Protein AF-A0ABD3XJ77-F1 (afdb_monomer)

Organism: Sinanodonta woodiana (NCBI:txid1069815)

Solvent-accessible surface area (backbone atoms only — not comparable to full-atom values): 10593 Å² total; per-residue (Å²): 136,80,80,90,71,88,87,80,89,84,84,72,87,88,64,84,55,65,70,58,53,48,33,52,55,34,49,75,74,74,42,77,54,71,69,40,46,54,54,58,60,61,64,71,55,82,77,77,91,73,80,87,72,91,82,87,65,98,44,71,68,59,46,51,52,51,51,50,53,54,58,67,74,45,73,75,70,76,45,74,48,73,42,52,72,52,52,85,75,68,57,59,78,75,48,95,64,62,61,67,44,75,46,36,64,65,40,79,48,59,29,75,46,72,79,49,99,83,45,37,56,70,45,58,31,31,30,70,45,79,58,94,72,36,38,28,31,33,46,90,86,42,81,43,77,44,46,65,41,84,45,77,44,71,36,83,86,78,72,40,76,56,22,39,38,36,32,67,83

Nearest PDB structures (foldseek):
  6s3h-assembly2_B  TM=8.107E-01  e=3.178E-06  Thermus oshimai JL-2
  7ada-assembly2_B  TM=7.586E-01  e=1.568E-06  Thermus oshimai JL-2
  6s3h-assembly1_A  TM=8.139E-01  e=7.247E-06  Thermus oshimai JL-2
  7bil-assembly1_A  TM=6.989E-01  e=2.232E-06  Thermus oshimai JL-2
  7oar-assembly1_A  TM=7.236E-01  e=8.648E-06  Thermus oshimai

pLDDT: mean 92.54, std 6.53, range [50.03, 98.44]

Secondary structure (DSSP, 8-state):
-------------S---HHHHHHHHHHHTT---HHHHHHHHHTTSPPPSSSPPPPP-SSHHHHHHHHHHHHHHS-S--EEEE-EEEESSSGGGGSSS-SEEEE-TT-EEE--S--SSSS-TT-EEEEEEE-SS-EEEEETTEEEEE--EEEEEEETTTTEEEEEEEE--

Radius of gyration: 20.57 Å; Cα contacts (8 Å, |Δi|>4): 224; chains: 1; bounding box: 42×55×47 Å

Foldseek 3Di:
DDPPDDDDDDDDPPDDDPLVVVLVVCVVVVHCDPSSVVVVVVVVDDDDDDDDDDDDDPDVVVVVVVLVVVQVPDDADKDKDAKDKDAPDPCVVVDPDDRIDIDGAFDKDFQCDDPDPVRHGGQIFTFHDDDDFWTWTQRPNDTDIWGWDKDFDADPVVRGTRMIITDGD

Mean predicted aligned error: 5.69 Å

InterPro domains:
  IPR027417 P-loop containing nucleoside triphosphate hydrolase [SSF52540] (6-142)
  IPR049163 DNA helicase Pif1-like, 2B domain [PF21530] (89-129)

Sequence (169 aa):
MVFGHKIVLDEVIRQDELDFIKAINDVSKGEIPEDTKNLILRLQRPLSPGDDPIRLCGWNFDCDIFNACKLMEMDGVSKCYQSIDEDVNKLCSKMCVPKLLHLKIGCPVMLVKNISSALVNGLQGKVVAMKEDSVTVDFENDLVQLGRETFTFYSSIDKKIVATRHQIP

Structure (mmCIF, N/CA/C/O backbone):
data_AF-A0ABD3XJ77-F1
#
_entry.id   AF-A0ABD3XJ77-F1
#
loop_
_atom_site.group_PDB
_atom_site.id
_atom_site.type_symbol
_atom_site.label_atom_id
_atom_site.label_alt_id
_atom_site.label_comp_id
_atom_site.label_asym_id
_atom_site.label_entity_id
_atom_site.label_seq_id
_atom_site.pdbx_PDB_ins_code
_atom_site.Cartn_x
_atom_site.Cartn_y
_atom_site.Cartn_z
_atom_site.occupancy
_atom_site.B_iso_or_equiv
_atom_site.auth_seq_id
_atom_site.auth_comp_id
_atom_site.auth_asym_id
_atom_site.auth_atom_id
_atom_site.pdbx_PDB_model_num
ATOM 1 N N . MET A 1 1 ? -6.697 34.782 -0.601 1.00 50.03 1 MET A N 1
ATOM 2 C CA . MET A 1 1 ? -8.066 34.318 -0.897 1.00 50.03 1 MET A CA 1
ATOM 3 C C . MET A 1 1 ? -8.520 33.528 0.321 1.00 50.03 1 MET A C 1
ATOM 5 O O . MET A 1 1 ? -7.980 32.459 0.559 1.00 50.03 1 MET A O 1
ATOM 9 N N . VAL A 1 2 ? -9.359 34.114 1.177 1.00 58.56 2 VAL A N 1
ATOM 10 C CA . VAL A 1 2 ? -9.905 33.412 2.350 1.00 58.56 2 VAL A CA 1
ATOM 11 C C . VAL A 1 2 ? -11.153 32.693 1.864 1.00 58.56 2 VAL A C 1
ATOM 13 O O . VAL A 1 2 ? -12.072 33.343 1.370 1.00 58.56 2 VAL A O 1
ATOM 16 N N . PHE A 1 3 ? -11.164 31.365 1.920 1.00 66.94 3 PHE A N 1
ATOM 17 C CA . PHE A 1 3 ? -12.369 30.596 1.628 1.00 66.94 3 PHE A CA 1
ATOM 18 C C . PHE A 1 3 ? -13.401 30.919 2.721 1.00 66.94 3 PHE A C 1
ATOM 20 O O . PHE A 1 3 ? -13.239 30.513 3.866 1.00 66.94 3 PHE A O 1
ATOM 27 N N . GLY A 1 4 ? -14.417 31.723 2.387 1.00 79.75 4 GLY A N 1
ATOM 28 C CA . GLY A 1 4 ? -15.407 32.254 3.338 1.00 79.75 4 GLY A CA 1
ATOM 29 C C . GLY A 1 4 ? -16.472 31.252 3.796 1.00 79.75 4 GLY A C 1
ATOM 30 O O . GLY A 1 4 ? -17.346 31.606 4.582 1.00 79.75 4 GLY A O 1
ATOM 31 N N . HIS A 1 5 ? -16.409 30.009 3.321 1.00 85.88 5 HIS A N 1
ATOM 32 C CA . HIS A 1 5 ? -17.367 28.963 3.653 1.00 85.88 5 HIS A CA 1
ATOM 33 C C . HIS A 1 5 ? -16.643 27.768 4.271 1.00 85.88 5 HIS A C 1
ATOM 35 O O . HIS A 1 5 ? -15.652 27.284 3.726 1.00 85.88 5 HIS A O 1
ATOM 41 N N . LYS A 1 6 ? -17.165 27.288 5.403 1.00 89.88 6 LYS A N 1
ATOM 42 C CA . LYS A 1 6 ? -16.759 26.037 6.045 1.00 89.88 6 LYS A CA 1
ATOM 43 C C . LYS A 1 6 ? -17.902 25.042 5.886 1.00 89.88 6 LYS A C 1
ATOM 45 O O . LYS A 1 6 ? -18.978 25.262 6.432 1.00 89.88 6 LYS A O 1
ATOM 50 N N . ILE A 1 7 ? -17.659 23.973 5.139 1.00 90.19 7 ILE A N 1
ATOM 51 C CA . ILE A 1 7 ? -18.580 22.842 4.997 1.00 90.19 7 ILE A CA 1
ATOM 52 C C . ILE A 1 7 ? -18.010 21.705 5.845 1.00 90.19 7 ILE A C 1
ATOM 54 O O . ILE A 1 7 ? -16.818 21.415 5.756 1.00 90.19 7 ILE A O 1
ATOM 58 N N . VAL A 1 8 ? -18.840 21.106 6.697 1.00 87.94 8 VAL A N 1
ATOM 59 C CA . VAL A 1 8 ? -18.480 19.960 7.540 1.00 87.94 8 VAL A CA 1
ATOM 60 C C . VAL A 1 8 ? -19.411 18.818 7.160 1.00 87.94 8 VAL A C 1
ATOM 62 O O . VAL A 1 8 ? -20.621 19.015 7.147 1.00 87.94 8 VAL A O 1
ATOM 65 N N . LEU A 1 9 ? -18.839 17.664 6.823 1.00 90.69 9 LEU A N 1
ATOM 66 C CA . LEU A 1 9 ? -19.586 16.419 6.671 1.00 90.69 9 LEU A CA 1
ATOM 67 C C . LEU A 1 9 ? -19.653 15.753 8.046 1.00 90.69 9 LEU A C 1
ATOM 69 O O . LEU A 1 9 ? -18.622 15.634 8.711 1.00 90.69 9 LEU A O 1
ATOM 73 N N . ASP A 1 10 ? -20.848 15.379 8.480 1.00 86.44 10 ASP A N 1
ATOM 74 C CA . ASP A 1 10 ? -21.125 14.789 9.793 1.00 86.44 10 ASP A CA 1
ATOM 75 C C . ASP A 1 10 ? -21.546 13.313 9.715 1.00 86.44 10 ASP A C 1
ATOM 77 O O . ASP A 1 10 ? -21.398 12.581 10.693 1.00 86.44 10 ASP A O 1
ATOM 81 N N . GLU A 1 11 ? -22.015 12.860 8.553 1.00 88.06 11 GLU A N 1
ATOM 82 C CA . GLU A 1 11 ? -22.406 11.473 8.318 1.00 88.06 11 GLU A CA 1
ATOM 83 C C . GLU A 1 11 ? -21.192 10.540 8.150 1.00 88.06 11 GLU A C 1
ATOM 85 O O . GLU A 1 11 ? -20.314 10.751 7.307 1.00 88.06 11 GLU A O 1
ATOM 90 N N . VAL A 1 12 ? -21.162 9.468 8.948 1.00 88.75 12 VAL A N 1
ATOM 91 C CA . VAL A 1 12 ? -20.162 8.397 8.862 1.00 88.75 12 VAL A CA 1
ATOM 92 C C . VAL A 1 12 ? -20.742 7.244 8.052 1.00 88.75 12 VAL A C 1
ATOM 94 O O . VAL A 1 12 ? -21.652 6.567 8.505 1.00 88.75 12 VAL A O 1
ATOM 97 N N . ILE A 1 13 ? -20.183 7.012 6.863 1.00 91.31 13 ILE A N 1
ATOM 98 C CA . ILE A 1 13 ? -20.653 5.984 5.912 1.00 91.31 13 ILE A CA 1
ATOM 99 C C . ILE A 1 13 ? -19.816 4.696 5.916 1.00 91.31 13 ILE A C 1
ATOM 101 O O . ILE A 1 13 ? -20.105 3.766 5.171 1.00 91.31 13 ILE A O 1
ATOM 105 N N . ARG A 1 14 ? -18.702 4.668 6.660 1.00 88.94 14 ARG A N 1
ATOM 106 C CA . ARG A 1 14 ? -17.730 3.559 6.612 1.00 88.94 14 ARG A CA 1
ATOM 107 C C . ARG A 1 14 ? -18.043 2.453 7.621 1.00 88.94 14 ARG A C 1
ATOM 109 O O . ARG A 1 14 ? -17.654 1.315 7.387 1.00 88.94 14 ARG A O 1
ATOM 116 N N . GLN A 1 15 ? -18.660 2.794 8.745 1.00 90.75 15 GLN A N 1
ATOM 117 C CA . GLN A 1 15 ? -18.971 1.877 9.837 1.00 90.75 15 GLN A CA 1
ATOM 118 C C . GLN A 1 15 ? -20.432 2.048 10.229 1.00 90.75 15 GLN A C 1
ATOM 120 O O . GLN A 1 15 ? -20.929 3.171 10.189 1.00 90.75 15 GLN A O 1
ATOM 125 N N . ASP A 1 16 ? -21.065 0.960 10.664 1.00 91.75 16 ASP A N 1
ATOM 126 C CA . ASP A 1 16 ? -22.465 0.953 11.103 1.00 91.75 16 ASP A CA 1
ATOM 127 C C . ASP A 1 16 ? -22.585 0.848 12.636 1.00 91.75 16 ASP A C 1
ATOM 129 O O . ASP A 1 16 ? -23.615 1.180 13.227 1.00 91.75 16 ASP A O 1
ATOM 133 N N . GLU A 1 17 ? -21.527 0.399 13.320 1.00 92.81 17 GLU A N 1
ATOM 134 C CA . GLU A 1 17 ? -21.530 0.165 14.761 1.00 92.81 17 GLU A CA 1
ATOM 135 C C . GLU A 1 17 ? -21.422 1.478 15.550 1.00 92.81 17 GLU A C 1
ATOM 137 O O . GLU A 1 17 ? -20.369 2.116 15.623 1.00 92.81 17 GLU A O 1
ATOM 142 N N . LEU A 1 18 ? -22.528 1.881 16.185 1.00 91.25 18 LEU A N 1
ATOM 143 C CA . LEU A 1 18 ? -22.654 3.166 16.884 1.00 91.25 18 LEU A CA 1
ATOM 144 C C . LEU A 1 18 ? -21.596 3.399 17.976 1.00 91.25 18 LEU A C 1
ATOM 146 O O . LEU A 1 18 ? -21.111 4.521 18.136 1.00 91.25 18 LEU A O 1
ATOM 150 N N . ASP A 1 19 ? -21.244 2.369 18.745 1.00 92.06 19 ASP A N 1
ATOM 151 C CA . ASP A 1 19 ? -20.230 2.456 19.800 1.00 92.06 19 ASP A CA 1
ATOM 152 C C . ASP A 1 19 ? -18.823 2.662 19.224 1.00 92.06 19 ASP A C 1
ATOM 154 O O . ASP A 1 19 ? -18.045 3.458 19.758 1.00 92.06 19 ASP A O 1
ATOM 158 N N . PHE A 1 20 ? -18.522 2.026 18.093 1.00 92.56 20 PHE A N 1
ATOM 159 C CA . PHE A 1 20 ? -17.267 2.206 17.376 1.00 92.56 20 PHE A CA 1
ATOM 160 C C . PHE A 1 20 ? -17.173 3.579 16.703 1.00 92.56 20 PHE A C 1
ATOM 162 O O . PHE A 1 20 ? -16.150 4.253 16.834 1.00 92.56 20 PHE A O 1
ATOM 169 N N . ILE A 1 21 ? -18.253 4.046 16.067 1.00 93.62 21 ILE A N 1
ATOM 170 C CA . ILE A 1 21 ? -18.341 5.400 15.498 1.00 93.62 21 ILE A CA 1
ATOM 171 C C . ILE A 1 21 ? -18.099 6.452 16.588 1.00 93.62 21 ILE A C 1
ATOM 173 O O . ILE A 1 21 ? -17.304 7.376 16.395 1.00 93.62 21 ILE A O 1
ATOM 177 N N . LYS A 1 22 ? -18.744 6.303 17.755 1.00 93.31 22 LYS A N 1
ATOM 178 C CA . LYS A 1 22 ? -18.533 7.186 18.911 1.00 93.31 22 LYS A CA 1
ATOM 179 C C . LYS A 1 22 ? -17.064 7.186 19.338 1.00 93.31 22 LYS A C 1
ATOM 181 O O . LYS A 1 22 ? -16.470 8.254 19.443 1.00 93.31 22 LYS A O 1
ATOM 186 N N . ALA A 1 23 ? -16.466 6.010 19.512 1.00 94.69 23 ALA A N 1
ATOM 187 C CA . ALA A 1 23 ? -15.075 5.883 19.935 1.00 94.69 23 ALA A CA 1
ATOM 188 C C . ALA A 1 23 ? -14.082 6.527 18.951 1.00 94.69 23 ALA A C 1
ATOM 190 O O . ALA A 1 23 ? -13.169 7.232 19.380 1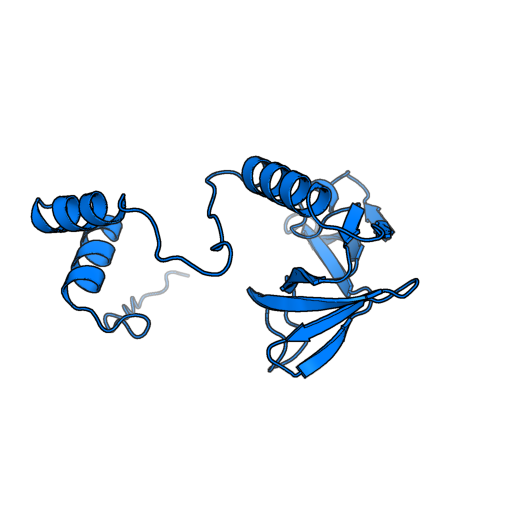.00 94.69 23 ALA A O 1
ATOM 191 N N . ILE A 1 24 ? -14.265 6.338 17.638 1.00 93.94 24 ILE A N 1
ATOM 192 C CA . ILE A 1 24 ? -13.437 6.993 16.611 1.00 93.94 24 ILE A CA 1
ATOM 193 C C . ILE A 1 24 ? -13.576 8.518 16.704 1.00 93.94 24 ILE A C 1
ATOM 195 O O . ILE A 1 24 ? -12.573 9.235 16.664 1.00 93.94 24 ILE A O 1
ATOM 199 N N . ASN A 1 25 ? -14.805 9.019 16.857 1.00 92.75 25 ASN A N 1
ATOM 200 C CA . ASN A 1 25 ? -15.072 10.449 16.973 1.00 92.75 25 ASN A CA 1
ATOM 201 C C . ASN A 1 25 ? -14.450 11.058 18.238 1.00 92.75 25 ASN A C 1
ATOM 203 O O . ASN A 1 25 ? -13.868 12.140 18.149 1.00 92.75 25 ASN A O 1
ATOM 207 N N . ASP A 1 26 ? -14.517 10.381 19.384 1.00 95.31 26 ASP A N 1
ATOM 208 C CA . ASP A 1 26 ? -13.872 10.824 20.626 1.00 95.31 26 ASP A CA 1
ATOM 209 C C . ASP A 1 26 ? -12.348 10.926 20.440 1.00 95.31 26 ASP A C 1
ATOM 211 O O . ASP A 1 26 ? -11.755 11.986 20.663 1.00 95.31 26 ASP A O 1
ATOM 215 N N . VAL A 1 27 ? -11.721 9.865 19.912 1.00 94.50 27 VAL A N 1
ATOM 216 C CA . VAL A 1 27 ? -10.270 9.834 19.654 1.00 94.50 27 VAL A CA 1
ATOM 217 C C . VAL A 1 27 ? -9.856 10.934 18.674 1.00 94.50 27 VAL A C 1
ATOM 219 O O . VAL A 1 27 ? -8.825 11.575 18.877 1.00 94.50 27 VAL A O 1
ATOM 222 N N . SER A 1 28 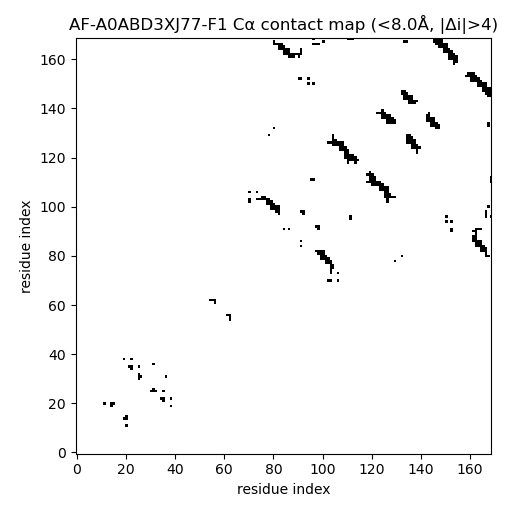? -10.665 11.218 17.648 1.00 92.12 28 SER A N 1
ATOM 223 C CA . SER A 1 28 ? -10.382 12.289 16.678 1.00 92.12 28 SER A CA 1
ATOM 224 C C . SER A 1 28 ? -10.340 13.691 17.301 1.00 92.12 28 SER A C 1
ATOM 226 O O . SER A 1 28 ? -9.645 14.572 16.795 1.00 92.12 28 SER A O 1
ATOM 228 N N . LYS A 1 29 ? -11.049 13.889 18.419 1.00 94.00 29 LYS A N 1
ATOM 229 C CA . LYS A 1 29 ? -11.060 15.132 19.205 1.00 94.00 29 LYS A CA 1
ATOM 230 C C . LYS A 1 29 ? -9.962 15.163 20.273 1.00 94.00 29 LYS A C 1
ATOM 232 O O . LYS A 1 29 ? -9.796 16.180 20.940 1.00 94.00 29 LYS A O 1
ATOM 237 N N . GLY A 1 30 ? -9.208 14.073 20.431 1.00 95.69 30 GLY A N 1
ATOM 238 C CA . GLY A 1 30 ? -8.234 13.899 21.509 1.00 95.69 30 GLY A CA 1
ATOM 239 C C . GLY A 1 30 ? -8.871 13.551 22.857 1.00 95.69 30 GLY A C 1
ATOM 240 O O . GLY A 1 30 ? -8.226 13.703 23.893 1.00 95.69 30 GLY A O 1
ATOM 241 N N . GLU A 1 31 ? -10.123 13.093 22.860 1.00 96.56 31 GLU A N 1
ATOM 242 C CA . GLU A 1 31 ? -10.858 12.700 24.058 1.00 96.56 31 GLU A CA 1
ATOM 243 C C . GLU A 1 31 ? -10.830 11.174 24.207 1.00 96.56 31 GLU A C 1
ATOM 245 O O . GLU A 1 31 ? -10.996 10.432 23.240 1.00 96.56 31 GLU A O 1
ATOM 250 N N . ILE A 1 32 ? -10.627 10.679 25.433 1.00 95.81 32 ILE A N 1
ATOM 251 C CA . ILE A 1 32 ? -10.667 9.237 25.724 1.00 95.81 32 ILE A CA 1
ATOM 252 C C . ILE A 1 32 ? -11.566 8.985 26.945 1.00 95.81 32 ILE A C 1
ATOM 254 O O . ILE A 1 32 ? -11.062 8.730 28.043 1.00 95.81 32 ILE A O 1
ATOM 258 N N . PRO A 1 33 ? -12.902 9.083 26.788 1.00 96.94 33 PRO A N 1
ATOM 259 C CA . PRO A 1 33 ? -13.843 8.702 27.836 1.00 96.94 33 PRO A CA 1
ATOM 260 C C . PRO A 1 33 ? -13.712 7.221 28.207 1.00 96.94 33 PRO A C 1
ATOM 262 O O . PRO A 1 33 ? -13.205 6.409 27.430 1.00 96.94 33 PRO A O 1
ATOM 265 N N . GLU A 1 34 ? -14.222 6.848 29.382 1.00 97.25 34 GLU A N 1
ATOM 266 C CA . GLU A 1 34 ? -14.072 5.486 29.910 1.00 97.25 34 GLU A CA 1
ATOM 267 C C . GLU A 1 34 ? -14.706 4.422 28.993 1.00 97.25 34 GLU A C 1
ATOM 269 O O . GLU A 1 34 ? -14.117 3.362 28.798 1.00 97.25 34 GLU A O 1
ATOM 274 N N . ASP A 1 35 ? -15.841 4.711 28.346 1.00 95.69 35 ASP A N 1
ATOM 275 C CA . ASP A 1 35 ? -16.459 3.807 27.360 1.00 95.69 35 ASP A CA 1
ATOM 276 C C . ASP A 1 35 ? -15.527 3.533 26.167 1.00 95.69 35 ASP A C 1
ATOM 278 O O . ASP A 1 35 ? -15.297 2.381 25.796 1.00 95.69 35 ASP A O 1
ATOM 282 N N . THR A 1 36 ? -14.947 4.595 25.600 1.00 96.19 36 THR A N 1
ATOM 283 C CA . THR A 1 36 ? -14.024 4.548 24.455 1.00 96.19 36 THR A CA 1
ATOM 284 C C . THR A 1 36 ? -12.742 3.808 24.821 1.00 96.19 36 THR A C 1
ATOM 286 O O . THR A 1 36 ? -12.286 2.931 24.086 1.00 96.19 36 THR A O 1
ATOM 289 N N . LYS A 1 37 ? -12.197 4.082 26.010 1.00 96.44 37 LYS A N 1
ATOM 290 C CA . LYS A 1 37 ? -11.053 3.352 26.564 1.00 96.44 37 LYS A CA 1
ATOM 291 C C . LYS A 1 37 ? -11.356 1.863 26.718 1.00 96.44 37 LYS A C 1
ATOM 293 O O . LYS A 1 37 ? -10.560 1.030 26.288 1.00 96.44 37 LYS A O 1
ATOM 298 N N . ASN A 1 38 ? -12.503 1.524 27.302 1.00 95.81 38 ASN A N 1
ATOM 299 C CA . ASN A 1 38 ? -12.922 0.140 27.501 1.00 95.81 38 ASN A CA 1
ATOM 300 C C . ASN A 1 38 ? -13.105 -0.595 26.172 1.00 95.81 38 ASN A C 1
ATOM 302 O O . ASN A 1 38 ? -12.701 -1.753 26.067 1.00 95.81 38 ASN A O 1
ATOM 306 N N . LEU A 1 39 ? -13.655 0.065 25.148 1.00 94.62 39 LEU A N 1
ATOM 307 C CA . LEU A 1 39 ? -13.760 -0.505 23.807 1.00 94.62 39 LEU A CA 1
ATOM 308 C C . LEU A 1 39 ? -12.374 -0.812 23.223 1.00 94.62 39 LEU A C 1
ATOM 310 O O . LEU A 1 39 ? -12.126 -1.945 22.817 1.00 94.62 39 LEU A O 1
ATOM 314 N N . ILE A 1 40 ? -11.451 0.154 23.241 1.00 92.56 40 ILE A N 1
ATOM 315 C CA . ILE A 1 40 ? -10.092 -0.017 22.698 1.00 92.56 40 ILE A CA 1
ATOM 316 C C . ILE A 1 40 ? -9.343 -1.141 23.423 1.00 92.56 40 ILE A C 1
ATOM 318 O O . ILE A 1 40 ? -8.715 -1.982 22.782 1.00 92.56 40 ILE A O 1
ATOM 322 N N . LEU A 1 41 ? -9.431 -1.202 24.754 1.00 94.31 41 LEU A N 1
ATOM 323 C CA . LEU A 1 41 ? -8.773 -2.252 25.536 1.00 94.31 41 LEU A CA 1
ATOM 324 C C . LEU A 1 41 ? -9.329 -3.647 25.220 1.00 94.31 41 LEU A C 1
ATOM 326 O O . LEU A 1 41 ? -8.564 -4.606 25.145 1.00 94.31 41 LEU A O 1
ATOM 330 N N . ARG A 1 42 ? -10.636 -3.775 24.956 1.00 93.00 42 ARG A N 1
ATOM 331 C CA . ARG A 1 42 ? -11.243 -5.050 24.534 1.00 93.00 42 ARG A CA 1
ATOM 332 C C . ARG A 1 42 ? -10.705 -5.551 23.190 1.00 9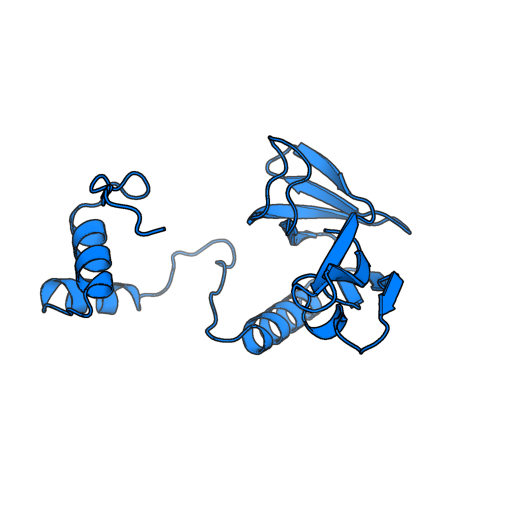3.00 42 ARG A C 1
ATOM 334 O O . ARG A 1 42 ? -10.719 -6.758 22.959 1.00 93.00 42 ARG A O 1
ATOM 341 N N . LEU A 1 43 ? -10.208 -4.665 22.323 1.00 91.38 43 LEU A N 1
ATOM 342 C CA . LEU A 1 43 ? -9.628 -5.030 21.024 1.00 91.38 43 LEU A CA 1
ATOM 343 C C . LEU A 1 43 ? -8.228 -5.658 21.129 1.00 91.38 43 LEU A C 1
ATOM 345 O O . LEU A 1 43 ? -7.728 -6.161 20.130 1.00 91.38 43 LEU A O 1
ATOM 349 N N . GLN A 1 44 ? -7.617 -5.704 22.320 1.00 92.62 44 GLN A N 1
ATOM 350 C CA . GLN A 1 44 ? -6.353 -6.423 22.554 1.00 92.62 44 GLN A CA 1
ATOM 351 C C . GLN A 1 44 ? -6.496 -7.951 22.517 1.00 92.62 44 GLN A C 1
ATOM 353 O O . GLN A 1 44 ? -5.501 -8.673 22.585 1.00 92.62 44 GLN A O 1
ATOM 358 N N . ARG A 1 45 ? -7.729 -8.461 22.441 1.00 92.50 45 ARG A N 1
ATOM 359 C CA . ARG A 1 45 ? -7.991 -9.889 22.263 1.00 92.50 45 ARG A CA 1
ATOM 360 C C . ARG A 1 45 ? -7.296 -10.428 20.997 1.00 92.50 45 ARG A C 1
ATOM 362 O O . ARG A 1 45 ? -7.166 -9.696 20.014 1.00 92.50 45 ARG A O 1
ATOM 369 N N . PRO A 1 46 ? -6.932 -11.720 20.964 1.00 89.69 46 PRO A N 1
ATOM 370 C CA . PRO A 1 46 ? -6.514 -12.366 19.729 1.00 89.69 46 PRO A CA 1
ATOM 371 C C . PRO A 1 46 ? -7.569 -12.210 18.628 1.00 89.69 46 PRO A C 1
ATOM 373 O O . PRO A 1 46 ? -8.779 -12.149 18.891 1.00 89.69 46 PRO A O 1
ATOM 376 N N . LEU A 1 47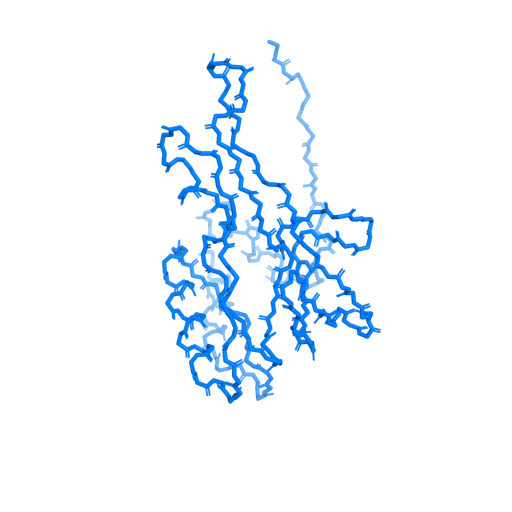 ? -7.102 -12.137 17.386 1.00 89.00 47 LEU A N 1
ATOM 377 C CA . LEU A 1 47 ? -7.976 -12.208 16.223 1.00 89.00 47 LEU A CA 1
ATOM 378 C C . LEU A 1 47 ? -8.459 -13.648 16.034 1.00 89.00 47 LEU A C 1
ATOM 380 O O . LEU A 1 47 ? -7.809 -14.599 16.473 1.00 89.00 47 LEU A O 1
ATOM 384 N N . SER A 1 48 ? -9.626 -13.792 15.412 1.00 87.12 48 SER A N 1
ATOM 385 C CA . SER A 1 48 ? -10.163 -15.101 15.049 1.00 87.12 48 SER A CA 1
ATOM 386 C C . SER A 1 48 ? -9.175 -15.851 14.146 1.00 87.12 48 SER A C 1
ATOM 388 O O . SER A 1 48 ? -8.462 -15.203 13.378 1.00 87.12 48 SER A O 1
ATOM 390 N N . PRO A 1 49 ? -9.135 -17.195 14.196 1.00 84.62 49 PRO A N 1
ATOM 391 C CA . PRO A 1 49 ? -8.346 -17.973 13.247 1.00 84.62 49 PRO A CA 1
ATOM 392 C C . PRO A 1 49 ? -8.739 -17.619 11.806 1.00 84.62 49 PRO A C 1
ATOM 394 O O . PRO A 1 49 ? -9.930 -17.522 11.506 1.00 84.62 49 PRO A O 1
ATOM 397 N N . GLY A 1 50 ? -7.754 -17.431 10.931 1.00 83.44 50 GLY A N 1
ATOM 398 C CA . GLY A 1 50 ? -7.970 -17.021 9.546 1.00 83.44 50 GLY A CA 1
ATOM 399 C C . GLY A 1 50 ? -6.673 -16.588 8.873 1.00 83.44 50 GLY A C 1
ATOM 400 O O . GLY A 1 50 ? -5.587 -16.895 9.370 1.00 83.44 50 GLY A O 1
ATOM 401 N N . ASP A 1 51 ? -6.807 -15.883 7.751 1.00 78.25 51 ASP A N 1
ATOM 402 C CA . ASP A 1 51 ? -5.674 -15.300 7.034 1.00 78.25 51 ASP A CA 1
ATOM 403 C C . ASP A 1 51 ? -4.929 -14.274 7.898 1.00 78.25 51 ASP A C 1
ATOM 405 O O . ASP A 1 51 ? -5.516 -13.610 8.761 1.00 78.25 51 ASP A O 1
ATOM 409 N N . ASP A 1 52 ? -3.625 -14.136 7.646 1.00 82.00 52 ASP A N 1
ATOM 410 C CA . ASP A 1 52 ? -2.796 -13.140 8.319 1.00 82.00 52 ASP A CA 1
ATOM 411 C C . ASP A 1 52 ? -3.370 -11.732 8.053 1.00 82.00 52 ASP A C 1
ATOM 413 O O . ASP A 1 52 ? -3.441 -11.294 6.899 1.00 82.00 52 ASP A O 1
ATOM 417 N N . PRO A 1 53 ? -3.784 -10.995 9.098 1.00 87.12 53 PRO A N 1
ATOM 418 C CA . PRO A 1 53 ? -4.374 -9.677 8.940 1.00 87.12 53 PRO A CA 1
ATOM 419 C C . PRO A 1 53 ? -3.325 -8.669 8.469 1.00 87.12 53 PRO A C 1
ATOM 421 O O . PRO A 1 53 ? -2.130 -8.778 8.763 1.00 87.12 53 PRO A O 1
ATOM 424 N N . ILE A 1 54 ? -3.794 -7.602 7.826 1.00 89.38 54 ILE A N 1
ATOM 425 C CA . ILE A 1 54 ? -2.940 -6.459 7.504 1.00 89.38 54 ILE A CA 1
ATOM 426 C C . ILE A 1 54 ? -2.456 -5.815 8.800 1.00 89.38 54 ILE A C 1
ATOM 428 O O . ILE A 1 54 ? -3.245 -5.440 9.671 1.00 89.38 54 ILE A O 1
ATOM 432 N N . ARG A 1 55 ? -1.139 -5.646 8.905 1.00 91.56 55 ARG A N 1
ATOM 433 C CA . ARG A 1 55 ? -0.501 -4.989 10.041 1.00 91.56 55 ARG A CA 1
ATOM 434 C C . ARG A 1 55 ? -0.233 -3.523 9.723 1.00 91.56 55 ARG A C 1
ATOM 436 O O . ARG A 1 55 ? 0.409 -3.208 8.727 1.00 91.56 55 ARG A O 1
ATOM 443 N N . LEU A 1 56 ? -0.695 -2.636 10.600 1.00 94.31 56 LEU A N 1
ATOM 444 C CA . LEU A 1 56 ? -0.389 -1.207 10.541 1.00 94.31 56 LEU A CA 1
ATOM 445 C C . LEU A 1 56 ? 0.797 -0.897 11.458 1.00 94.31 56 LEU A C 1
ATOM 447 O O . LEU A 1 56 ? 0.837 -1.355 12.603 1.00 94.31 56 LEU A O 1
ATOM 451 N N . CYS A 1 57 ? 1.756 -0.113 10.968 1.00 94.12 57 CYS A N 1
ATOM 452 C CA . CYS A 1 57 ? 2.914 0.336 11.741 1.00 94.12 57 CYS A CA 1
ATOM 453 C C . CYS A 1 57 ? 3.007 1.865 11.750 1.00 94.12 57 CYS A C 1
ATOM 455 O O . CYS A 1 57 ? 2.458 2.539 10.882 1.00 94.12 57 CYS A O 1
ATOM 457 N N . GLY A 1 58 ? 3.715 2.413 12.742 1.00 95.31 58 GLY A N 1
ATOM 458 C CA . GLY A 1 58 ? 3.950 3.857 12.833 1.00 95.31 58 GLY A CA 1
ATOM 459 C C . GLY A 1 58 ? 4.989 4.376 11.833 1.00 95.31 58 GLY A C 1
ATOM 460 O O . GLY A 1 58 ? 4.972 5.558 11.502 1.00 95.31 58 GLY A O 1
ATOM 461 N N . TRP A 1 59 ? 5.877 3.502 11.348 1.00 93.38 59 TRP A N 1
ATOM 462 C CA . TRP A 1 59 ? 6.969 3.840 10.437 1.00 93.38 59 TRP A CA 1
ATOM 463 C C . TRP A 1 59 ? 6.974 2.892 9.239 1.00 93.38 59 TRP A C 1
ATOM 465 O O . TRP A 1 59 ? 6.819 1.683 9.405 1.00 93.38 59 TRP A O 1
ATOM 475 N N . ASN A 1 60 ? 7.247 3.422 8.043 1.00 91.00 60 ASN A N 1
ATOM 476 C CA . ASN A 1 60 ? 7.382 2.601 6.830 1.00 91.00 60 ASN A CA 1
ATOM 477 C C . ASN A 1 60 ? 8.487 1.548 6.970 1.00 91.00 60 ASN A C 1
ATOM 479 O O . ASN A 1 60 ? 8.319 0.428 6.514 1.00 91.00 60 ASN A O 1
ATOM 483 N N . PHE A 1 61 ? 9.574 1.885 7.669 1.00 92.19 61 PHE A N 1
ATOM 484 C CA . PHE A 1 61 ? 10.672 0.958 7.942 1.00 92.19 61 PHE A CA 1
ATOM 485 C C . PHE A 1 61 ? 10.208 -0.320 8.660 1.00 92.19 61 PHE A C 1
ATOM 487 O O . PHE A 1 61 ? 10.652 -1.413 8.315 1.00 92.19 61 PHE A O 1
ATOM 494 N N . ASP A 1 62 ? 9.279 -0.199 9.613 1.00 95.62 62 ASP A N 1
ATOM 495 C CA . ASP A 1 62 ? 8.729 -1.353 10.330 1.00 95.62 62 ASP A CA 1
ATOM 496 C C . ASP A 1 62 ? 7.861 -2.220 9.404 1.00 95.62 62 ASP A C 1
ATOM 498 O O . ASP A 1 62 ? 7.938 -3.450 9.462 1.00 95.62 62 ASP A O 1
ATOM 502 N N . CYS A 1 63 ? 7.068 -1.589 8.525 1.00 93.44 63 CYS A N 1
ATOM 503 C CA . CYS A 1 63 ? 6.302 -2.287 7.489 1.00 93.44 63 CYS A CA 1
ATOM 504 C C . CYS A 1 63 ? 7.228 -3.028 6.517 1.00 93.44 63 CYS A C 1
ATOM 506 O O . CYS A 1 63 ? 6.984 -4.192 6.211 1.00 93.44 63 CYS A O 1
ATOM 508 N N . ASP A 1 64 ? 8.298 -2.376 6.058 1.00 93.44 64 ASP A N 1
ATOM 509 C CA . ASP A 1 64 ? 9.248 -2.938 5.096 1.00 93.44 64 ASP A CA 1
ATOM 510 C C . ASP A 1 64 ? 9.959 -4.166 5.673 1.00 93.44 64 ASP A C 1
ATOM 512 O O . ASP A 1 64 ? 10.038 -5.200 5.008 1.00 93.44 64 ASP A O 1
ATOM 516 N N . ILE A 1 65 ? 10.420 -4.093 6.929 1.00 95.44 65 ILE A N 1
ATOM 517 C CA . ILE A 1 65 ? 11.022 -5.240 7.622 1.00 95.44 65 ILE A CA 1
ATOM 518 C C . ILE A 1 65 ? 10.009 -6.372 7.766 1.00 95.44 65 ILE A C 1
ATOM 520 O O . ILE A 1 65 ? 10.315 -7.514 7.426 1.00 95.44 65 ILE A O 1
ATOM 524 N N . PHE A 1 66 ? 8.806 -6.071 8.261 1.00 95.62 66 PHE A N 1
ATOM 525 C CA . PHE A 1 66 ? 7.776 -7.083 8.475 1.00 95.62 66 PHE A CA 1
ATOM 526 C C . PHE A 1 66 ? 7.408 -7.801 7.168 1.00 95.62 66 PHE A C 1
ATOM 528 O O . PHE A 1 66 ? 7.401 -9.032 7.121 1.00 95.62 66 PHE A O 1
ATOM 535 N N . ASN A 1 67 ? 7.181 -7.042 6.094 1.00 95.44 67 ASN A N 1
ATOM 536 C CA . ASN A 1 67 ? 6.845 -7.579 4.778 1.00 95.44 67 ASN A CA 1
ATOM 537 C C . ASN A 1 67 ? 8.005 -8.382 4.177 1.00 95.44 67 ASN A C 1
ATOM 539 O O . ASN A 1 67 ? 7.772 -9.438 3.592 1.00 95.44 67 ASN A O 1
ATOM 543 N N . ALA A 1 68 ? 9.253 -7.933 4.348 1.00 95.50 68 ALA A N 1
ATOM 544 C CA . ALA A 1 68 ? 10.425 -8.671 3.887 1.00 95.50 68 ALA A CA 1
ATOM 545 C C . ALA A 1 68 ? 10.570 -10.019 4.608 1.00 95.50 68 ALA A C 1
ATOM 547 O O . ALA A 1 68 ? 10.786 -11.035 3.948 1.00 95.50 68 ALA A O 1
ATOM 548 N N . CYS A 1 69 ? 10.398 -10.052 5.934 1.00 95.81 69 CYS A N 1
ATOM 549 C CA . CYS A 1 69 ? 10.406 -11.295 6.708 1.00 95.81 69 CYS A CA 1
ATOM 550 C C . CYS A 1 69 ? 9.301 -12.250 6.242 1.00 95.81 69 CYS A C 1
ATOM 552 O O . CYS A 1 69 ? 9.589 -13.402 5.923 1.00 95.81 69 CYS A O 1
ATOM 554 N N . LYS A 1 70 ? 8.064 -11.756 6.096 1.00 95.25 70 LYS A N 1
ATOM 555 C CA . LYS A 1 70 ? 6.938 -12.559 5.601 1.00 95.25 70 LYS A CA 1
ATOM 556 C C . LYS A 1 70 ? 7.195 -13.111 4.203 1.00 95.25 70 LYS A C 1
ATOM 558 O O . LYS A 1 70 ? 6.991 -14.295 3.964 1.00 95.25 70 LYS A O 1
ATOM 563 N N . LEU A 1 71 ? 7.720 -12.296 3.290 1.00 95.88 71 LEU A N 1
ATOM 564 C CA . LEU A 1 71 ? 8.065 -12.753 1.946 1.00 95.88 71 LEU A CA 1
ATOM 565 C C . LEU A 1 71 ? 9.183 -13.810 1.963 1.00 95.88 71 LEU A C 1
ATOM 567 O O . LEU A 1 71 ? 9.178 -14.720 1.133 1.00 95.88 71 LEU A O 1
ATOM 571 N N . MET A 1 72 ? 10.150 -13.716 2.883 1.00 95.81 72 MET A N 1
ATOM 572 C CA . MET A 1 72 ? 11.201 -14.729 3.040 1.00 95.81 72 MET A CA 1
ATOM 573 C C . MET A 1 72 ? 10.644 -16.066 3.532 1.00 95.81 72 MET A C 1
ATOM 575 O O . MET A 1 72 ? 11.063 -17.093 3.006 1.00 95.81 72 MET A O 1
ATOM 579 N N . GLU A 1 73 ? 9.689 -16.043 4.465 1.00 95.50 73 GLU A N 1
ATOM 580 C CA . GLU A 1 73 ? 9.009 -17.231 5.007 1.00 95.50 73 GLU A CA 1
ATOM 581 C C . GLU A 1 73 ? 8.155 -17.969 3.964 1.00 95.50 73 GLU A C 1
ATOM 583 O O . GLU A 1 73 ? 7.961 -19.175 4.076 1.00 95.50 73 GLU A O 1
ATOM 588 N N . MET A 1 74 ? 7.655 -17.268 2.942 1.00 95.38 74 MET A N 1
ATOM 589 C CA . MET A 1 74 ? 6.860 -17.883 1.876 1.00 95.38 74 MET A CA 1
ATOM 590 C C . MET A 1 74 ? 7.684 -18.835 1.004 1.00 95.38 74 MET A C 1
ATOM 592 O O . MET A 1 74 ? 8.802 -18.516 0.596 1.00 95.38 74 MET A O 1
ATOM 596 N N . ASP A 1 75 ? 7.090 -19.953 0.600 1.00 94.94 75 ASP A N 1
ATOM 597 C CA . ASP A 1 75 ? 7.685 -20.842 -0.396 1.00 94.94 75 ASP A CA 1
ATOM 598 C C . ASP A 1 75 ? 7.748 -20.200 -1.794 1.00 94.94 75 ASP A C 1
ATOM 600 O O . ASP A 1 75 ? 7.036 -19.249 -2.124 1.00 94.94 75 ASP A O 1
ATOM 604 N N . GLY A 1 76 ? 8.607 -20.755 -2.651 1.00 94.81 76 GLY A N 1
ATOM 605 C CA . GLY A 1 76 ? 8.710 -20.375 -4.059 1.00 94.81 76 GLY A CA 1
ATOM 606 C C . GLY A 1 76 ? 9.858 -19.419 -4.391 1.00 94.81 76 GLY A C 1
ATOM 607 O O . GLY A 1 76 ? 10.578 -18.902 -3.533 1.00 94.81 76 GLY A O 1
ATOM 608 N N . VAL A 1 77 ? 10.056 -19.215 -5.694 1.00 95.31 77 VAL A N 1
ATOM 609 C CA . VAL A 1 77 ? 11.178 -18.436 -6.230 1.00 95.31 77 VAL A CA 1
ATOM 610 C C . VAL A 1 77 ? 10.880 -16.944 -6.119 1.00 95.31 77 VAL A C 1
ATOM 612 O O . VAL A 1 77 ? 9.873 -16.461 -6.635 1.00 95.31 77 VAL A O 1
ATOM 615 N N . SER A 1 78 ? 11.783 -16.214 -5.463 1.00 96.38 78 SER A N 1
ATOM 616 C CA . SER A 1 78 ? 11.742 -14.753 -5.423 1.00 96.38 78 SER A CA 1
ATOM 617 C C . SER A 1 78 ? 12.203 -14.175 -6.760 1.00 96.38 78 SER A C 1
ATOM 619 O O . SER A 1 78 ? 13.264 -14.549 -7.263 1.00 96.38 78 SER A O 1
ATOM 621 N N . LYS A 1 79 ? 11.433 -13.237 -7.315 1.00 97.56 79 LYS A N 1
ATOM 622 C CA . LYS A 1 79 ? 11.853 -12.395 -8.438 1.00 97.56 79 LYS A CA 1
ATOM 623 C C . LYS A 1 79 ? 12.000 -10.954 -7.966 1.00 97.56 79 LYS A C 1
ATOM 625 O O . LYS A 1 79 ? 11.186 -10.468 -7.187 1.00 97.56 79 LYS A O 1
ATOM 630 N N . CYS A 1 80 ? 13.046 -10.283 -8.439 1.00 97.56 80 CYS A N 1
ATOM 631 C CA . CYS A 1 80 ? 13.316 -8.887 -8.123 1.00 97.56 80 CYS A CA 1
ATOM 632 C C . CYS A 1 80 ? 13.175 -8.018 -9.375 1.00 97.56 80 CYS A C 1
ATOM 634 O O . CYS A 1 80 ? 13.814 -8.289 -10.391 1.00 97.56 80 CYS A O 1
ATOM 636 N N . TYR A 1 81 ? 12.369 -6.963 -9.278 1.00 97.88 81 TYR A N 1
ATOM 637 C CA . TYR A 1 81 ? 12.197 -5.949 -10.311 1.00 97.88 81 TYR A CA 1
ATOM 638 C C . TYR A 1 81 ? 12.937 -4.672 -9.908 1.00 97.88 81 TYR A C 1
ATOM 640 O O . TYR A 1 81 ? 12.550 -3.962 -8.975 1.00 97.88 81 TYR A O 1
ATOM 648 N N . GLN A 1 82 ? 14.020 -4.374 -10.623 1.00 96.81 82 GLN A N 1
ATOM 649 C CA . GLN A 1 82 ? 14.802 -3.150 -10.452 1.00 96.81 82 GLN A CA 1
ATOM 650 C C . GLN A 1 82 ? 14.130 -1.991 -11.199 1.00 96.81 82 GLN A C 1
ATOM 652 O O . GLN A 1 82 ? 13.853 -2.089 -12.398 1.00 96.81 82 GLN A O 1
ATOM 657 N N . SER A 1 83 ? 13.888 -0.878 -10.510 1.00 95.88 83 SER A N 1
ATOM 658 C CA . SER A 1 83 ? 13.336 0.339 -11.109 1.00 95.88 83 SER A CA 1
ATOM 659 C C . SER A 1 83 ? 14.308 0.996 -12.097 1.00 95.88 83 SER A C 1
ATOM 661 O O . SER A 1 83 ? 15.526 0.816 -11.989 1.00 95.88 83 SER A O 1
ATOM 663 N N . ILE A 1 84 ? 13.765 1.773 -13.038 1.00 95.81 84 ILE A N 1
ATOM 664 C CA . ILE A 1 84 ? 14.533 2.679 -13.907 1.00 95.81 84 ILE A CA 1
ATOM 665 C C . ILE A 1 84 ? 14.321 4.093 -13.368 1.00 95.81 84 ILE A C 1
ATOM 667 O O . ILE A 1 84 ? 13.193 4.585 -13.385 1.00 95.81 84 ILE A O 1
ATOM 671 N N . ASP A 1 85 ? 15.384 4.715 -12.864 1.00 94.50 85 ASP A N 1
ATOM 672 C CA . ASP A 1 85 ? 15.315 6.009 -12.183 1.00 94.50 85 ASP A CA 1
ATOM 673 C C . ASP A 1 85 ? 16.032 7.089 -13.007 1.00 94.50 85 ASP A C 1
ATOM 675 O O . ASP A 1 85 ? 17.192 6.927 -13.387 1.00 94.50 85 ASP A O 1
ATOM 679 N N . GLU A 1 86 ? 15.369 8.223 -13.207 1.00 92.00 86 GLU A N 1
ATOM 680 C CA . GLU A 1 86 ? 15.977 9.482 -13.634 1.00 92.00 86 GLU A CA 1
ATOM 681 C C . GLU A 1 86 ? 16.000 10.403 -12.419 1.00 92.00 86 GLU A C 1
ATOM 683 O O . GLU A 1 86 ? 14.990 11.007 -12.063 1.00 92.00 86 GLU A O 1
ATOM 688 N N . ASP A 1 87 ? 17.128 10.465 -11.717 1.00 80.12 87 ASP A N 1
ATOM 689 C CA . ASP A 1 87 ? 17.184 11.110 -10.408 1.00 80.12 87 ASP A CA 1
ATOM 690 C C . ASP A 1 87 ? 18.406 12.009 -10.264 1.00 80.12 87 ASP A C 1
ATOM 692 O O . ASP A 1 87 ? 19.516 11.553 -9.987 1.00 80.12 87 ASP A O 1
ATOM 696 N N . VAL A 1 88 ? 18.187 13.314 -10.415 1.00 70.38 88 VAL A N 1
ATOM 697 C CA . VAL A 1 88 ? 19.259 14.312 -10.333 1.00 70.38 88 VAL A CA 1
ATOM 698 C C . VAL A 1 88 ? 19.810 14.427 -8.903 1.00 70.38 88 VAL A C 1
ATOM 700 O O . VAL A 1 88 ? 20.981 14.744 -8.725 1.00 70.38 88 VAL A O 1
ATOM 703 N N . ASN A 1 89 ? 18.991 14.152 -7.877 1.00 76.56 89 ASN A N 1
ATOM 704 C CA . ASN A 1 89 ? 19.273 14.538 -6.487 1.00 76.56 89 ASN A CA 1
ATOM 705 C C . ASN A 1 89 ? 18.985 13.439 -5.444 1.00 76.56 89 ASN A C 1
ATOM 707 O O . ASN A 1 89 ? 18.794 13.743 -4.265 1.00 76.56 89 ASN A O 1
ATOM 711 N N . LYS A 1 90 ? 18.946 12.162 -5.843 1.00 83.00 90 LYS A N 1
ATOM 712 C CA . LYS A 1 90 ? 18.584 11.021 -4.972 1.00 83.00 90 LYS A CA 1
ATOM 713 C C . LYS A 1 90 ? 17.175 11.135 -4.354 1.00 83.00 90 LYS A C 1
ATOM 715 O O . LYS A 1 90 ? 16.907 10.579 -3.283 1.00 83.00 90 LYS A O 1
ATOM 720 N N . LEU A 1 91 ? 16.265 11.855 -5.009 1.00 86.06 91 LEU A N 1
ATOM 721 C CA . LEU A 1 91 ? 14.892 12.091 -4.561 1.00 86.06 91 LEU A CA 1
ATOM 722 C C . LEU A 1 91 ? 13.965 10.889 -4.775 1.00 86.06 91 LEU A C 1
ATOM 724 O O . LEU A 1 91 ? 12.957 10.787 -4.079 1.00 86.06 91 LEU A O 1
ATOM 728 N N . CYS A 1 92 ? 14.312 9.936 -5.645 1.00 87.62 92 CYS A N 1
ATOM 729 C CA . CYS A 1 92 ? 13.541 8.705 -5.832 1.00 87.62 92 CYS A CA 1
ATOM 730 C C . CYS A 1 92 ? 13.505 7.837 -4.562 1.00 87.62 92 CYS A C 1
ATOM 732 O O . CYS A 1 92 ? 12.609 7.012 -4.400 1.00 87.62 92 CYS A O 1
ATOM 734 N N . SER A 1 93 ? 14.443 8.032 -3.626 1.00 85.38 93 SER A N 1
ATOM 735 C CA . SER A 1 93 ? 14.406 7.397 -2.298 1.00 85.38 93 SER A CA 1
ATOM 736 C C . SER A 1 93 ? 13.192 7.804 -1.452 1.00 85.38 93 SER A C 1
ATOM 738 O O . SER A 1 93 ? 12.839 7.089 -0.523 1.00 85.38 93 SER A O 1
ATOM 740 N N . LYS A 1 94 ? 12.539 8.928 -1.779 1.00 86.06 94 LYS A N 1
ATOM 741 C CA . LYS A 1 94 ? 11.350 9.443 -1.082 1.00 86.06 94 LYS A CA 1
ATOM 742 C C . LYS A 1 94 ? 10.030 9.029 -1.739 1.00 86.06 94 LYS A C 1
ATOM 744 O O . LYS A 1 94 ? 8.971 9.412 -1.250 1.00 86.06 94 LYS A O 1
ATOM 749 N N . MET A 1 95 ? 10.074 8.326 -2.871 1.00 88.69 95 MET A N 1
ATOM 750 C CA . MET A 1 95 ? 8.865 7.857 -3.550 1.00 88.69 95 MET A CA 1
ATOM 751 C C . MET A 1 95 ? 8.247 6.674 -2.799 1.00 88.69 95 MET A C 1
ATOM 753 O O . MET A 1 95 ? 8.963 5.886 -2.189 1.00 88.69 95 MET A O 1
ATOM 757 N N . CYS A 1 96 ? 6.922 6.536 -2.881 1.00 86.38 96 CYS A N 1
ATOM 758 C CA . CYS A 1 96 ? 6.180 5.434 -2.258 1.00 86.38 96 CYS A CA 1
ATOM 759 C C . CYS A 1 96 ? 6.456 4.064 -2.895 1.00 86.38 96 CYS A C 1
ATOM 761 O O . CYS A 1 96 ? 6.185 3.041 -2.277 1.00 86.38 96 CYS A O 1
ATOM 763 N N . VAL A 1 97 ? 6.988 4.040 -4.118 1.00 92.25 97 VAL A N 1
ATOM 764 C CA . VAL A 1 97 ? 7.293 2.812 -4.852 1.00 92.25 97 VAL A CA 1
ATOM 765 C C . VAL A 1 97 ? 8.780 2.457 -4.699 1.00 92.25 97 VAL A C 1
ATOM 767 O O . VAL A 1 97 ? 9.632 3.338 -4.877 1.00 92.25 97 VAL A O 1
ATOM 770 N N . PRO A 1 98 ? 9.144 1.202 -4.377 1.00 93.50 98 PRO A N 1
ATOM 771 C CA . PRO A 1 98 ? 10.519 0.841 -4.047 1.00 93.50 98 PRO A CA 1
ATOM 772 C C . PRO A 1 98 ? 11.437 0.752 -5.275 1.00 93.50 98 PRO A C 1
ATOM 774 O O . PRO A 1 98 ? 11.017 0.477 -6.401 1.00 93.50 98 PRO A O 1
ATOM 777 N N . LYS A 1 99 ? 12.743 0.934 -5.042 1.00 94.62 99 LYS A N 1
ATOM 778 C CA . LYS A 1 99 ? 13.785 0.741 -6.067 1.00 94.62 99 LYS 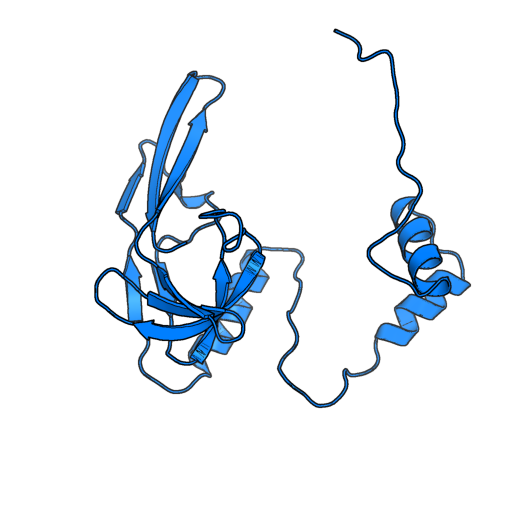A CA 1
ATOM 779 C C . LYS A 1 99 ? 13.925 -0.727 -6.485 1.00 94.62 99 LYS A C 1
ATOM 781 O O . LYS A 1 99 ? 14.140 -1.019 -7.658 1.00 94.62 99 LYS A O 1
ATOM 786 N N . LEU A 1 100 ? 13.844 -1.628 -5.510 1.00 95.56 100 LEU A N 1
ATOM 787 C CA . LEU A 1 100 ? 13.885 -3.076 -5.683 1.00 95.56 100 LEU A CA 1
ATOM 788 C C . LEU A 1 100 ? 12.547 -3.625 -5.203 1.00 95.56 100 LEU A C 1
ATOM 790 O O . LEU A 1 100 ? 12.237 -3.526 -4.017 1.00 95.56 100 LEU A O 1
ATOM 794 N N . LEU A 1 101 ? 11.754 -4.168 -6.119 1.00 97.06 101 LEU A N 1
ATOM 795 C CA . LEU A 1 101 ? 10.484 -4.801 -5.789 1.00 97.06 101 LEU A CA 1
ATOM 796 C C . LEU A 1 101 ? 10.668 -6.318 -5.822 1.00 97.06 101 LEU A C 1
ATOM 798 O O . LEU A 1 10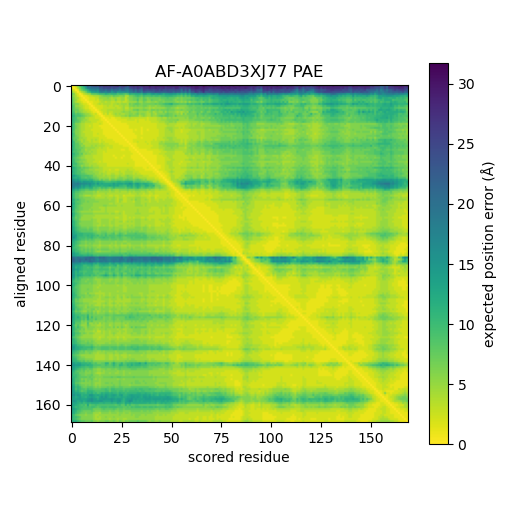1 ? 10.823 -6.907 -6.892 1.00 97.06 101 LEU A O 1
ATOM 802 N N . HIS A 1 102 ? 10.681 -6.937 -4.645 1.00 97.69 102 HIS A N 1
ATOM 803 C CA . HIS A 1 102 ? 10.777 -8.386 -4.493 1.00 97.69 102 HIS A CA 1
ATOM 804 C C . HIS A 1 102 ? 9.380 -8.995 -4.415 1.00 97.69 102 HIS A C 1
ATOM 806 O O . HIS A 1 102 ? 8.574 -8.567 -3.596 1.00 97.69 102 HIS A O 1
ATOM 812 N N . LEU A 1 103 ? 9.113 -10.010 -5.235 1.00 98.06 103 LEU A N 1
ATOM 813 C CA . LEU A 1 103 ? 7.826 -10.703 -5.294 1.00 98.06 103 LEU A CA 1
ATOM 814 C C . LEU A 1 103 ? 8.021 -12.222 -5.329 1.00 98.06 103 LEU A C 1
ATOM 816 O O . LEU A 1 103 ? 9.064 -12.724 -5.759 1.00 98.06 103 LEU A O 1
ATOM 820 N N . LYS A 1 104 ? 6.998 -12.952 -4.883 1.00 98.19 104 LYS A N 1
ATOM 821 C CA . LYS A 1 104 ? 6.856 -14.409 -5.010 1.00 98.19 104 LYS A CA 1
ATOM 822 C C . LYS A 1 104 ? 5.444 -14.724 -5.493 1.00 98.19 104 LYS A C 1
ATOM 824 O O . LYS A 1 104 ? 4.515 -13.963 -5.229 1.00 98.19 104 LYS A O 1
ATOM 829 N N . ILE A 1 105 ? 5.261 -15.852 -6.178 1.00 98.00 105 ILE A N 1
ATOM 830 C CA . ILE A 1 105 ? 3.907 -16.311 -6.518 1.00 98.00 105 ILE A CA 1
ATOM 831 C C . ILE A 1 105 ? 3.140 -16.547 -5.214 1.00 98.00 105 ILE A C 1
ATOM 833 O O . ILE A 1 105 ? 3.632 -17.196 -4.297 1.00 98.00 105 ILE A O 1
ATOM 837 N N . GLY A 1 106 ? 1.937 -15.994 -5.137 1.00 96.00 106 GLY A N 1
ATOM 838 C CA . GLY A 1 106 ? 1.051 -16.088 -3.993 1.00 96.00 106 GLY A CA 1
ATOM 839 C C . GLY A 1 106 ? 1.230 -14.999 -2.936 1.00 96.00 106 GLY A C 1
ATOM 840 O O . GLY A 1 106 ? 0.457 -15.004 -1.981 1.00 96.00 106 GLY A O 1
ATOM 841 N N . CYS A 1 107 ? 2.188 -14.072 -3.066 1.00 95.62 107 CYS A N 1
ATOM 842 C CA . CYS A 1 107 ? 2.320 -12.999 -2.080 1.00 95.62 107 CYS A CA 1
ATOM 843 C C . CYS A 1 107 ? 1.172 -11.977 -2.205 1.00 95.62 107 CYS A C 1
ATOM 845 O O . CYS A 1 107 ? 0.817 -11.607 -3.334 1.00 95.62 107 CYS A O 1
ATOM 847 N N . PRO A 1 108 ? 0.600 -11.508 -1.079 1.00 95.69 108 PRO A N 1
ATOM 848 C CA . PRO A 1 108 ? -0.316 -10.374 -1.078 1.00 95.69 108 PRO A CA 1
ATOM 849 C C . PRO A 1 108 ? 0.399 -9.103 -1.539 1.00 95.69 108 PRO A C 1
ATOM 851 O O . PRO A 1 108 ? 1.546 -8.854 -1.162 1.00 95.69 108 PRO A O 1
ATOM 854 N N . VAL A 1 109 ? -0.278 -8.295 -2.346 1.00 96.19 109 VAL A N 1
ATOM 855 C CA . VAL A 1 109 ? 0.215 -7.014 -2.863 1.00 96.19 109 VAL A CA 1
ATOM 856 C C . VAL A 1 109 ? -0.890 -5.965 -2.817 1.00 96.19 109 VAL A C 1
ATOM 858 O O . VAL A 1 109 ? -2.073 -6.292 -2.725 1.00 96.19 109 VAL A O 1
ATOM 861 N N . MET A 1 110 ? -0.497 -4.698 -2.891 1.00 96.12 110 MET A N 1
ATOM 862 C CA . MET A 1 110 ? -1.407 -3.560 -2.948 1.00 96.12 110 MET A CA 1
ATOM 863 C C . MET A 1 110 ? -0.967 -2.631 -4.072 1.00 96.12 110 MET A C 1
ATOM 865 O O . MET A 1 110 ? 0.214 -2.304 -4.166 1.00 96.12 110 MET A O 1
ATOM 869 N N . LEU A 1 111 ? -1.917 -2.200 -4.897 1.00 97.06 111 LEU A N 1
ATOM 870 C CA . LEU A 1 111 ? -1.677 -1.250 -5.972 1.00 97.06 111 LEU A CA 1
ATOM 871 C C . LEU A 1 111 ? -1.433 0.147 -5.388 1.00 97.06 111 LEU A C 1
ATOM 873 O O . LEU A 1 111 ? -2.258 0.632 -4.616 1.00 97.06 111 LEU A O 1
ATOM 877 N N . VAL A 1 112 ? -0.349 0.824 -5.775 1.00 95.94 112 VAL A N 1
ATOM 878 C CA . VAL A 1 112 ? 0.004 2.166 -5.266 1.00 95.94 112 VAL A CA 1
ATOM 879 C C . VAL A 1 112 ? -0.306 3.306 -6.240 1.00 95.94 112 VAL A C 1
ATOM 881 O O . VAL A 1 112 ? 0.074 4.460 -6.013 1.00 95.94 112 VAL A O 1
ATOM 884 N N . LYS A 1 113 ? -0.992 3.011 -7.351 1.00 95.06 113 LYS A N 1
ATOM 885 C CA . LYS A 1 113 ? -1.314 3.983 -8.403 1.00 95.06 113 LYS A CA 1
ATOM 886 C C . LYS A 1 113 ? -2.721 3.772 -8.958 1.00 95.06 113 LYS A C 1
ATOM 888 O O . LYS A 1 113 ? -3.133 2.650 -9.213 1.00 95.06 113 LYS A O 1
ATOM 893 N N . ASN A 1 114 ? -3.438 4.866 -9.210 1.00 95.50 114 ASN A N 1
ATOM 894 C CA . ASN A 1 114 ? -4.688 4.816 -9.970 1.00 95.50 114 ASN A CA 1
ATOM 895 C C . ASN A 1 114 ? -4.369 4.594 -11.455 1.00 95.50 114 ASN A C 1
ATOM 897 O O . ASN A 1 114 ? -3.739 5.450 -12.078 1.00 95.50 114 ASN A O 1
ATOM 901 N N . ILE A 1 115 ? -4.805 3.463 -12.003 1.00 94.12 115 ILE A N 1
ATOM 902 C CA . ILE A 1 115 ? -4.641 3.092 -13.417 1.00 94.12 115 ILE A CA 1
ATOM 903 C C . ILE A 1 115 ? -5.965 3.274 -14.168 1.00 94.12 115 ILE A C 1
ATOM 905 O O . ILE A 1 115 ? -5.982 3.768 -15.293 1.00 94.12 115 ILE A O 1
ATOM 909 N N . SER A 1 116 ? -7.086 2.903 -13.546 1.00 93.94 116 SER A N 1
ATOM 910 C CA . SER A 1 116 ? -8.427 3.015 -14.128 1.00 93.94 116 SER A CA 1
ATOM 911 C C . SER A 1 116 ? -9.480 3.237 -13.038 1.00 93.94 116 SER A C 1
ATOM 913 O O . SER A 1 116 ? -9.151 3.334 -11.858 1.00 93.94 116 SER A O 1
ATOM 915 N N . SER A 1 117 ? -10.760 3.313 -13.414 1.00 91.88 117 SER A N 1
ATOM 916 C CA . SER A 1 117 ? -11.867 3.397 -12.450 1.00 91.88 117 SER A CA 1
ATOM 917 C C . SER A 1 117 ? -12.025 2.140 -11.589 1.00 91.88 117 SER A C 1
ATOM 919 O O . SER A 1 117 ? -12.608 2.225 -10.515 1.00 91.88 117 SER A O 1
ATOM 921 N N . ALA A 1 118 ? -11.533 0.991 -12.062 1.00 93.25 118 ALA A N 1
ATOM 922 C CA . ALA A 1 118 ? -11.538 -0.269 -11.318 1.00 93.25 118 ALA A CA 1
ATOM 923 C C . ALA A 1 118 ? -10.202 -0.515 -10.595 1.00 93.25 118 ALA A C 1
ATOM 925 O O . ALA A 1 118 ? -10.181 -1.052 -9.494 1.00 93.25 118 ALA A O 1
ATOM 926 N N . LEU A 1 119 ? -9.086 -0.081 -11.191 1.00 94.75 119 LEU A N 1
ATOM 927 C CA . LEU A 1 119 ? -7.738 -0.260 -10.654 1.00 94.75 119 LEU A CA 1
ATOM 928 C C . LEU A 1 119 ? -7.282 1.008 -9.944 1.00 94.75 119 LEU A C 1
ATOM 930 O O . LEU A 1 119 ? -6.660 1.894 -10.541 1.00 94.75 119 LEU A O 1
ATOM 934 N N . VAL A 1 120 ? -7.626 1.081 -8.664 1.00 95.88 120 VAL A N 1
ATOM 935 C CA . VAL A 1 120 ? -7.376 2.238 -7.806 1.00 95.88 120 VAL A CA 1
ATOM 936 C C . VAL A 1 120 ? -6.274 1.961 -6.789 1.00 95.88 120 VAL A C 1
ATOM 938 O O . VAL A 1 120 ? -6.049 0.829 -6.364 1.00 95.88 120 VAL A O 1
ATOM 941 N N . ASN A 1 121 ? -5.596 3.022 -6.368 1.00 96.69 121 ASN A N 1
ATOM 942 C CA . ASN A 1 121 ? -4.643 2.972 -5.272 1.00 96.69 121 ASN A CA 1
ATOM 943 C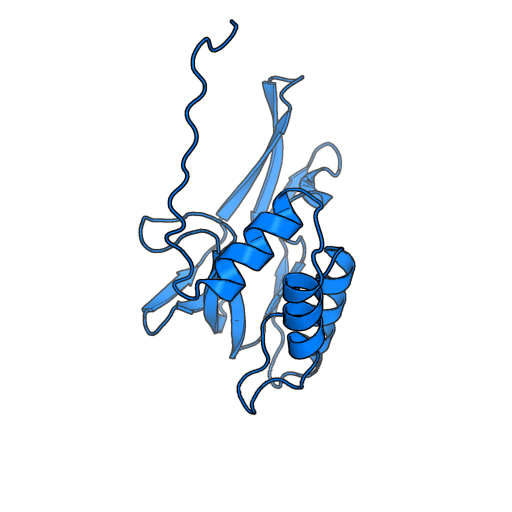 C . ASN A 1 121 ? -5.309 2.395 -4.009 1.00 96.69 121 ASN A C 1
ATOM 945 O O . ASN A 1 121 ? -6.379 2.851 -3.604 1.00 96.69 121 ASN A O 1
ATOM 949 N N . GLY A 1 122 ? -4.657 1.416 -3.387 1.00 94.31 122 GLY A N 1
ATOM 950 C CA . GLY A 1 122 ? -5.161 0.677 -2.235 1.00 94.31 122 GLY A CA 1
ATOM 951 C C . GLY A 1 122 ? -5.834 -0.651 -2.580 1.00 94.31 122 GLY A C 1
ATOM 952 O O . GLY A 1 122 ? -6.107 -1.422 -1.660 1.00 94.31 122 GLY A O 1
ATOM 953 N N . LEU A 1 123 ? -6.075 -0.948 -3.864 1.00 95.81 123 LEU A N 1
ATOM 954 C CA . LEU A 1 123 ? -6.641 -2.230 -4.278 1.00 95.81 123 LEU A CA 1
ATOM 955 C C . LEU A 1 123 ? -5.666 -3.369 -3.951 1.00 95.81 123 LEU A C 1
ATOM 957 O O . LEU A 1 123 ? -4.484 -3.302 -4.291 1.00 95.81 123 LEU A O 1
ATOM 961 N N . GLN A 1 124 ? -6.164 -4.399 -3.273 1.00 95.81 124 GLN A N 1
ATOM 962 C CA . GLN A 1 124 ? -5.369 -5.525 -2.789 1.00 95.81 124 GLN A CA 1
ATOM 963 C C . GLN A 1 124 ? -5.556 -6.736 -3.689 1.00 95.81 124 GLN A C 1
ATOM 965 O O . GLN A 1 124 ? -6.659 -6.997 -4.160 1.00 95.81 124 GLN A O 1
ATOM 970 N N . GLY A 1 125 ? -4.487 -7.492 -3.900 1.00 96.00 125 GLY A N 1
ATOM 971 C CA . GLY A 1 125 ? -4.535 -8.694 -4.717 1.00 96.00 125 GLY A CA 1
ATOM 972 C C . GLY A 1 125 ? -3.421 -9.671 -4.387 1.00 96.00 125 GLY A C 1
ATOM 973 O O . GLY A 1 125 ? -2.627 -9.464 -3.466 1.00 96.00 125 GLY A O 1
ATOM 974 N N . LYS A 1 126 ? -3.356 -10.754 -5.158 1.00 96.94 126 LYS A N 1
ATOM 975 C CA . LYS A 1 126 ? -2.367 -11.822 -4.988 1.00 96.94 126 LYS A CA 1
ATOM 976 C C . LYS A 1 126 ? -1.599 -12.054 -6.280 1.00 96.94 126 LYS A C 1
ATOM 978 O O . LYS A 1 126 ? -2.190 -12.174 -7.347 1.00 96.94 126 LYS A O 1
ATOM 983 N N . VAL A 1 127 ? -0.273 -12.142 -6.204 1.00 98.12 127 VAL A N 1
ATOM 984 C CA . VAL A 1 127 ? 0.553 -12.424 -7.390 1.00 98.12 127 VAL A CA 1
ATOM 985 C C . VAL A 1 127 ? 0.288 -13.848 -7.884 1.00 98.12 127 VAL A C 1
ATOM 987 O O . VAL A 1 127 ? 0.464 -14.800 -7.129 1.00 98.12 127 VAL A O 1
ATOM 990 N N . VAL A 1 128 ? -0.067 -14.016 -9.158 1.00 98.06 128 VAL A N 1
ATOM 991 C CA . VAL A 1 128 ? -0.302 -15.340 -9.770 1.00 98.06 128 VAL A CA 1
ATOM 992 C C . VAL A 1 128 ? 0.729 -15.706 -10.834 1.00 98.06 128 VAL A C 1
ATOM 994 O O . VAL A 1 128 ? 1.000 -16.885 -11.044 1.00 98.06 128 VAL A O 1
ATOM 997 N N . ALA A 1 129 ? 1.351 -14.718 -11.483 1.00 98.06 129 ALA A N 1
ATOM 998 C CA . ALA A 1 129 ? 2.424 -14.953 -12.446 1.00 98.06 129 ALA A CA 1
ATOM 999 C C . ALA A 1 129 ? 3.424 -13.792 -12.477 1.00 98.06 129 ALA A C 1
ATOM 1001 O O . ALA A 1 129 ? 3.076 -12.641 -12.229 1.00 98.06 129 ALA A O 1
ATOM 1002 N N . MET A 1 130 ? 4.674 -14.096 -12.822 1.00 98.25 130 MET A N 1
ATOM 1003 C CA . MET A 1 130 ? 5.765 -13.125 -12.917 1.00 98.25 130 MET A CA 1
ATOM 1004 C C . MET A 1 130 ? 6.504 -13.310 -14.246 1.00 98.25 130 MET A C 1
ATOM 1006 O O 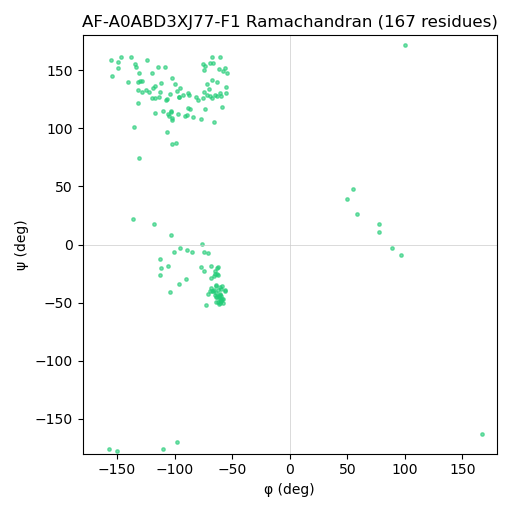. MET A 1 130 ? 7.023 -14.390 -14.528 1.00 98.25 130 MET A O 1
ATOM 1010 N N . LYS A 1 131 ? 6.555 -12.259 -15.068 1.00 97.06 131 LYS A N 1
ATOM 1011 C CA . LYS A 1 131 ? 7.312 -12.187 -16.333 1.00 97.06 131 LYS A CA 1
ATOM 1012 C C . LYS A 1 131 ? 8.495 -11.232 -16.177 1.00 97.06 131 LYS A C 1
ATOM 1014 O O . LYS A 1 131 ? 8.777 -10.783 -15.069 1.00 97.06 131 LYS A O 1
ATOM 1019 N N . GLU A 1 132 ? 9.247 -10.974 -17.245 1.00 94.75 132 GLU A N 1
ATOM 1020 C CA . GLU A 1 132 ? 10.430 -10.098 -17.189 1.00 94.75 132 GLU A CA 1
ATOM 1021 C C . GLU A 1 132 ? 10.095 -8.651 -16.835 1.00 94.75 132 GLU A C 1
ATOM 1023 O O . GLU A 1 132 ? 10.624 -8.136 -15.857 1.00 94.75 132 GLU A O 1
ATOM 1028 N N . ASP A 1 133 ? 9.119 -8.060 -17.524 1.00 94.19 133 ASP A N 1
ATOM 1029 C CA . ASP A 1 133 ? 8.732 -6.656 -17.324 1.00 94.19 133 ASP A CA 1
ATOM 1030 C C . ASP A 1 133 ? 7.286 -6.478 -16.842 1.00 94.19 133 ASP A C 1
ATOM 1032 O O . ASP A 1 133 ? 6.700 -5.404 -16.969 1.00 94.19 133 ASP A O 1
ATOM 1036 N N . SER A 1 134 ? 6.670 -7.543 -16.324 1.00 97.44 134 SER A N 1
ATOM 1037 C CA . SER A 1 134 ? 5.306 -7.473 -15.790 1.00 97.44 134 SER A CA 1
ATOM 1038 C C . SER A 1 134 ? 5.018 -8.541 -14.745 1.00 97.44 134 SER A C 1
ATOM 1040 O O . SER A 1 134 ? 5.655 -9.598 -14.713 1.00 97.44 134 SER A O 1
ATOM 1042 N N . VAL A 1 135 ? 4.009 -8.262 -13.928 1.00 98.12 135 VAL A N 1
ATOM 1043 C CA . VAL A 1 135 ? 3.408 -9.178 -12.959 1.00 98.12 135 VAL A CA 1
ATOM 1044 C C . VAL A 1 135 ? 1.934 -9.367 -13.306 1.00 98.12 135 VAL A C 1
ATOM 1046 O O . VAL A 1 135 ? 1.298 -8.458 -13.829 1.00 98.12 135 VAL A O 1
ATOM 1049 N N . THR A 1 136 ? 1.379 -10.544 -13.051 1.00 98.44 136 THR A N 1
ATOM 1050 C CA . THR A 1 136 ? -0.067 -10.769 -13.097 1.00 98.44 136 THR A CA 1
ATOM 1051 C C . THR A 1 136 ? -0.573 -10.921 -11.676 1.00 98.44 136 THR A C 1
ATOM 1053 O O . THR A 1 136 ? -0.062 -11.759 -10.927 1.00 98.44 136 THR A O 1
ATOM 1056 N N . VAL A 1 137 ? -1.547 -10.092 -11.317 1.00 98.44 137 VAL A N 1
ATOM 1057 C CA . VAL A 1 137 ? -2.167 -10.033 -9.994 1.00 98.44 137 VAL A CA 1
ATOM 1058 C C . VAL A 1 137 ? -3.636 -10.398 -10.137 1.00 98.44 137 VAL A C 1
ATOM 1060 O O . VAL A 1 137 ? -4.296 -9.961 -11.075 1.00 98.44 137 VAL A O 1
ATOM 1063 N N . ASP A 1 138 ? -4.112 -11.225 -9.220 1.00 97.81 138 ASP A N 1
ATOM 1064 C CA . ASP A 1 138 ? -5.520 -11.540 -9.043 1.00 97.81 138 ASP A CA 1
ATOM 1065 C C . ASP A 1 138 ? -6.132 -10.555 -8.042 1.00 97.81 138 ASP A C 1
ATOM 1067 O O . ASP A 1 138 ? -5.778 -10.572 -6.857 1.00 97.81 138 ASP A O 1
ATOM 1071 N N . PHE A 1 139 ? -6.995 -9.669 -8.538 1.00 95.75 139 PHE A N 1
ATOM 1072 C CA . PHE A 1 139 ? -7.786 -8.726 -7.754 1.00 95.75 139 PHE A CA 1
ATOM 1073 C C . PHE A 1 139 ? -9.220 -9.258 -7.643 1.00 95.75 139 PHE A C 1
ATOM 1075 O O . PHE A 1 139 ? -10.070 -8.939 -8.466 1.00 95.75 139 PHE A O 1
ATOM 1082 N N . GLU A 1 140 ? -9.486 -10.106 -6.649 1.00 89.56 140 GLU A N 1
ATOM 1083 C CA . GLU A 1 140 ? -10.821 -10.681 -6.398 1.00 89.56 140 GLU A CA 1
ATOM 1084 C C . GLU A 1 140 ? -11.445 -11.412 -7.611 1.00 89.56 140 GLU A C 1
ATOM 1086 O O . GLU A 1 140 ? -12.632 -11.269 -7.906 1.00 89.56 140 GLU A O 1
ATOM 1091 N N . ASN A 1 141 ? -10.669 -12.280 -8.267 1.00 89.19 141 ASN A N 1
ATOM 1092 C CA . ASN A 1 141 ? -10.992 -13.023 -9.495 1.00 89.19 141 ASN A CA 1
ATOM 1093 C C . ASN A 1 141 ? -10.907 -12.206 -10.794 1.00 89.19 141 ASN A C 1
ATOM 1095 O O . ASN A 1 141 ? -11.315 -12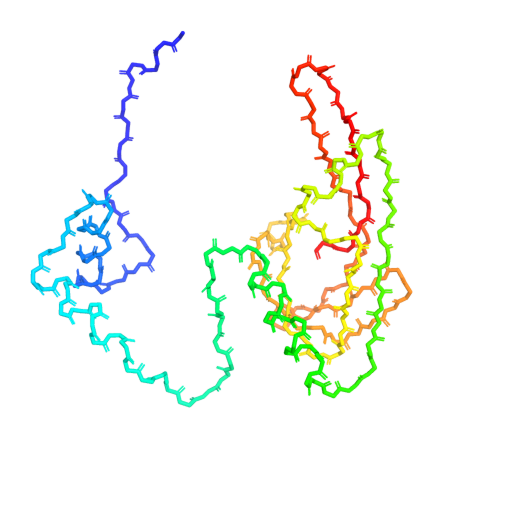.702 -11.848 1.00 89.19 141 ASN A O 1
ATOM 1099 N N . ASP A 1 142 ? -10.352 -10.994 -10.750 1.00 93.69 142 ASP A N 1
ATOM 1100 C CA . ASP A 1 142 ? -9.956 -10.249 -11.944 1.00 93.69 142 ASP A CA 1
ATOM 1101 C C . ASP A 1 142 ? -8.436 -10.336 -12.148 1.00 93.69 142 ASP A C 1
ATOM 1103 O O . ASP A 1 142 ? -7.639 -9.777 -11.388 1.00 93.69 142 ASP A O 1
ATOM 1107 N N . LEU A 1 143 ? -8.018 -11.083 -13.175 1.00 96.94 143 LEU A N 1
ATOM 1108 C CA . LEU A 1 143 ? -6.608 -11.287 -13.497 1.00 96.94 143 LEU A CA 1
ATOM 1109 C C . LEU A 1 143 ? -6.074 -10.131 -14.335 1.00 96.94 143 LEU A C 1
ATOM 1111 O O . LEU A 1 143 ? -6.336 -10.033 -15.535 1.00 96.94 143 LEU A O 1
ATOM 1115 N N . VAL A 1 144 ? -5.221 -9.315 -13.726 1.00 97.69 144 VAL A N 1
ATOM 1116 C CA . VAL A 1 144 ? -4.679 -8.114 -14.359 1.00 97.69 144 VAL A CA 1
ATOM 1117 C C . VAL A 1 144 ? -3.171 -8.225 -14.512 1.00 97.69 144 VAL A C 1
ATOM 1119 O O . VAL A 1 144 ? -2.435 -8.464 -13.554 1.00 97.69 144 VAL A O 1
ATOM 1122 N N . GLN A 1 145 ? -2.686 -8.032 -15.740 1.00 97.88 145 GLN A N 1
ATOM 1123 C CA . GLN A 1 145 ? -1.258 -7.935 -16.025 1.00 97.88 145 GLN A CA 1
ATOM 1124 C C . GLN A 1 145 ? -0.795 -6.478 -15.895 1.00 97.88 145 GLN A C 1
ATOM 1126 O O . GLN A 1 145 ? -1.214 -5.616 -16.663 1.00 97.88 145 GLN A O 1
ATOM 1131 N N . LEU A 1 146 ? 0.105 -6.222 -14.949 1.00 97.88 146 LEU A N 1
ATOM 1132 C CA . LEU A 1 146 ? 0.658 -4.909 -14.633 1.00 97.88 146 LEU A CA 1
ATOM 1133 C C . LEU A 1 146 ? 2.104 -4.808 -15.125 1.00 97.88 146 LEU A C 1
ATOM 1135 O O . LEU A 1 146 ? 2.946 -5.651 -14.803 1.00 97.88 146 LEU A O 1
ATOM 1139 N N . GLY A 1 147 ? 2.378 -3.780 -15.927 1.00 97.44 147 GLY A N 1
ATOM 1140 C CA . GLY A 1 147 ? 3.720 -3.401 -16.369 1.00 97.44 147 GLY A CA 1
ATOM 1141 C C . GLY A 1 147 ? 4.301 -2.262 -15.533 1.00 97.44 147 GLY A C 1
ATOM 1142 O O . GLY A 1 147 ? 3.747 -1.871 -14.508 1.00 97.44 147 GLY A O 1
ATOM 1143 N N . ARG A 1 148 ? 5.431 -1.712 -15.983 1.00 97.12 148 ARG A N 1
ATOM 1144 C CA . ARG A 1 148 ? 6.040 -0.538 -15.347 1.00 97.12 148 ARG A CA 1
ATOM 1145 C C . ARG A 1 148 ? 5.195 0.711 -15.577 1.00 97.12 148 ARG A C 1
ATOM 1147 O O . ARG A 1 148 ? 4.853 1.038 -16.708 1.00 97.12 148 ARG A O 1
ATOM 1154 N N . GLU A 1 149 ? 4.990 1.455 -14.505 1.00 96.69 149 GLU A N 1
ATOM 1155 C CA . GLU A 1 149 ? 4.333 2.749 -14.481 1.00 96.69 149 GLU A CA 1
ATOM 1156 C C . GLU A 1 149 ? 5.310 3.854 -14.078 1.00 96.69 149 GLU A C 1
ATOM 1158 O O . GLU A 1 149 ? 6.283 3.625 -13.357 1.00 96.69 149 GLU A O 1
ATOM 1163 N N . THR A 1 150 ? 5.039 5.075 -14.535 1.00 95.94 150 THR A N 1
ATOM 1164 C CA . THR A 1 150 ? 5.859 6.251 -14.214 1.00 95.94 150 THR A CA 1
ATOM 1165 C C . THR A 1 150 ? 5.385 6.924 -12.926 1.00 95.94 150 THR A C 1
ATOM 1167 O O . THR A 1 150 ? 4.200 7.245 -12.791 1.00 95.94 150 THR A O 1
ATOM 1170 N N . PHE A 1 151 ? 6.323 7.190 -12.020 1.00 94.88 151 PHE A N 1
ATOM 1171 C CA . PHE A 1 151 ? 6.168 7.956 -10.785 1.00 94.88 151 PHE A CA 1
ATOM 1172 C C . PHE A 1 151 ? 7.088 9.174 -10.838 1.00 94.88 151 PHE A C 1
ATOM 1174 O O . PHE A 1 151 ? 8.251 9.056 -11.216 1.00 94.88 151 PHE A O 1
ATOM 1181 N N . THR A 1 152 ? 6.588 10.349 -10.461 1.00 94.00 152 THR A N 1
ATOM 1182 C CA . THR A 1 152 ? 7.324 11.613 -10.617 1.00 94.00 152 THR A CA 1
ATOM 1183 C C . THR A 1 152 ? 7.377 12.398 -9.319 1.00 94.00 152 THR A C 1
ATOM 1185 O O . THR A 1 152 ? 6.374 12.512 -8.616 1.00 94.00 152 THR A O 1
ATOM 1188 N N . PHE A 1 153 ? 8.520 13.020 -9.049 1.00 90.12 153 PHE A N 1
ATOM 1189 C CA . PHE A 1 153 ? 8.688 14.000 -7.985 1.00 90.12 153 PHE A CA 1
ATOM 1190 C C . PHE A 1 153 ? 8.716 15.405 -8.597 1.00 90.12 153 PHE A C 1
ATOM 1192 O O . PHE A 1 153 ? 9.632 15.745 -9.351 1.00 90.12 153 PHE A O 1
ATOM 1199 N N . TYR A 1 154 ? 7.712 16.224 -8.283 1.00 90.25 154 TYR A N 1
ATOM 1200 C CA . TYR A 1 154 ? 7.605 17.596 -8.778 1.00 90.25 154 TYR A CA 1
ATOM 1201 C C . TYR A 1 154 ? 8.158 18.594 -7.754 1.00 90.25 154 TYR A C 1
ATOM 1203 O O . TYR A 1 154 ? 7.742 18.602 -6.596 1.00 90.25 154 TYR A O 1
ATOM 1211 N N . SER A 1 155 ? 9.083 19.456 -8.181 1.00 87.81 155 SER A N 1
ATOM 1212 C CA . SER A 1 155 ? 9.568 20.580 -7.375 1.00 87.81 155 SER A CA 1
ATOM 1213 C C . SER A 1 155 ? 8.686 21.798 -7.624 1.00 87.81 155 SER A C 1
ATOM 1215 O O . SER A 1 155 ? 8.725 22.391 -8.701 1.00 87.81 155 SER A O 1
ATOM 1217 N N . SER A 1 156 ? 7.913 22.209 -6.616 1.00 88.06 156 SER A N 1
ATOM 1218 C CA . SER A 1 156 ? 7.116 23.444 -6.689 1.00 88.06 156 SER A CA 1
ATOM 1219 C C . SER A 1 156 ? 7.981 24.704 -6.782 1.00 88.06 156 SER A C 1
ATOM 1221 O O . SER A 1 156 ? 7.521 25.712 -7.315 1.00 88.06 156 SER A O 1
ATOM 1223 N N . ILE A 1 157 ? 9.223 24.644 -6.287 1.00 88.69 157 ILE A N 1
ATOM 1224 C CA . ILE A 1 157 ? 10.190 25.749 -6.336 1.00 88.69 157 ILE A CA 1
ATOM 1225 C C . ILE A 1 157 ? 10.705 25.918 -7.768 1.00 88.69 157 ILE A C 1
ATOM 1227 O O . ILE A 1 157 ? 10.605 27.000 -8.340 1.00 88.69 157 ILE A O 1
ATOM 1231 N N . ASP A 1 158 ? 11.188 24.828 -8.368 1.00 87.38 158 ASP A N 1
ATOM 1232 C CA . ASP A 1 158 ? 11.780 24.842 -9.713 1.00 87.38 158 ASP A CA 1
ATOM 1233 C C . ASP A 1 158 ? 10.737 24.725 -10.833 1.00 87.38 158 ASP A C 1
ATOM 1235 O O . ASP A 1 158 ? 11.079 24.805 -12.012 1.00 87.38 158 ASP A O 1
ATOM 1239 N N . LYS A 1 159 ? 9.470 24.488 -10.468 1.00 90.88 159 LYS A N 1
ATOM 1240 C CA . LYS A 1 159 ? 8.331 24.242 -11.364 1.00 90.88 159 LYS A CA 1
ATOM 1241 C C . LYS A 1 159 ? 8.601 23.168 -12.424 1.00 90.88 159 LYS A C 1
ATOM 1243 O O . LYS A 1 159 ? 8.199 23.302 -13.579 1.00 90.88 159 LYS A O 1
ATOM 1248 N N . LYS A 1 160 ? 9.300 22.100 -12.039 1.00 91.94 160 LYS A N 1
ATOM 1249 C CA . LYS A 1 160 ? 9.656 20.993 -12.936 1.00 91.94 160 LYS A CA 1
ATOM 1250 C C . LYS A 1 160 ? 9.681 19.656 -12.209 1.00 91.94 160 LYS A C 1
ATOM 1252 O O . LYS A 1 160 ? 9.810 19.597 -10.984 1.00 91.94 160 LYS A O 1
ATOM 1257 N N . ILE A 1 161 ? 9.610 18.579 -12.987 1.00 91.44 161 ILE A N 1
ATOM 1258 C CA . ILE A 1 161 ? 9.927 17.234 -12.506 1.00 91.44 161 ILE A CA 1
ATOM 1259 C C . ILE A 1 161 ? 11.433 17.183 -12.242 1.00 91.44 161 ILE A C 1
ATOM 1261 O O . ILE A 1 161 ? 12.238 17.570 -13.089 1.00 91.44 161 ILE A O 1
ATOM 1265 N N . VAL A 1 162 ? 11.801 16.757 -11.039 1.00 92.50 162 VAL A N 1
ATOM 1266 C CA . VAL A 1 162 ? 13.200 16.672 -10.587 1.00 92.50 162 VAL A CA 1
ATOM 1267 C C . VAL A 1 162 ? 13.663 15.236 -10.374 1.00 92.50 162 VAL A C 1
ATOM 1269 O O . VAL A 1 162 ? 14.864 15.007 -10.232 1.00 92.50 162 VAL A O 1
ATOM 1272 N N . ALA A 1 163 ? 12.726 14.286 -10.358 1.00 93.75 163 ALA A N 1
ATOM 1273 C CA . ALA A 1 163 ? 13.025 12.866 -10.374 1.00 93.75 163 ALA A CA 1
ATOM 1274 C C . ALA A 1 163 ? 11.864 12.055 -10.967 1.00 93.75 163 ALA A C 1
ATOM 1276 O O . ALA A 1 163 ? 10.697 12.380 -10.727 1.00 93.75 163 ALA A O 1
ATOM 1277 N N . THR A 1 164 ? 12.193 10.980 -11.674 1.00 95.44 164 THR A N 1
ATOM 1278 C CA . THR A 1 164 ? 11.251 10.034 -12.277 1.00 95.44 164 THR A CA 1
ATOM 1279 C C . THR A 1 164 ? 11.671 8.612 -11.927 1.00 95.44 164 THR A C 1
ATOM 1281 O O . THR A 1 164 ? 12.856 8.293 -11.958 1.00 95.44 164 THR A O 1
ATOM 1284 N N . ARG A 1 165 ? 10.710 7.744 -11.616 1.00 96.12 165 ARG A N 1
ATOM 1285 C CA . ARG A 1 165 ? 10.914 6.307 -11.421 1.00 96.12 165 ARG A CA 1
ATOM 1286 C C . ARG A 1 165 ? 9.921 5.523 -12.266 1.00 96.12 165 ARG A C 1
ATOM 1288 O O . ARG A 1 165 ? 8.722 5.770 -12.180 1.00 96.12 165 ARG A O 1
ATOM 1295 N N . HIS A 1 166 ? 10.412 4.539 -13.013 1.00 96.88 166 HIS A N 1
ATOM 1296 C CA . HIS A 1 166 ? 9.590 3.547 -13.702 1.00 96.88 166 HIS A CA 1
ATOM 1297 C C . HIS A 1 166 ? 9.664 2.209 -12.972 1.00 96.88 166 HIS A C 1
ATOM 1299 O O . HIS A 1 166 ? 10.714 1.551 -12.954 1.00 96.88 166 HIS A O 1
ATOM 1305 N N . GLN A 1 167 ? 8.548 1.804 -12.375 1.00 97.44 167 GLN A N 1
ATOM 1306 C CA . GLN A 1 167 ? 8.438 0.582 -11.582 1.00 97.44 167 GLN A CA 1
ATOM 1307 C C . GLN A 1 167 ? 7.025 0.005 -11.692 1.00 97.44 167 GLN A C 1
ATOM 1309 O O . GLN A 1 167 ? 6.091 0.730 -12.026 1.00 97.44 167 GLN A O 1
ATOM 1314 N N . ILE A 1 168 ? 6.876 -1.295 -11.446 1.00 97.31 168 ILE A N 1
ATOM 1315 C CA . ILE A 1 168 ? 5.558 -1.928 -11.320 1.00 97.31 168 ILE A CA 1
ATOM 1316 C C . ILE A 1 168 ? 4.795 -1.256 -10.156 1.00 97.31 168 ILE A C 1
ATOM 1318 O O . ILE A 1 168 ? 5.386 -1.105 -9.081 1.00 97.31 168 ILE A O 1
ATOM 1322 N N . PRO A 1 169 ? 3.556 -0.788 -10.387 1.00 95.38 169 PRO A N 1
ATOM 1323 C CA . PRO A 1 169 ? 2.766 -0.048 -9.409 1.00 95.38 169 PRO A CA 1
ATOM 1324 C C . PRO A 1 169 ? 2.120 -0.935 -8.345 1.00 95.38 169 PRO A C 1
ATOM 1326 O O . PRO A 1 169 ? 2.078 -2.172 -8.516 1.00 95.38 169 PRO A O 1
#